Protein AF-A0A348UWI1-F1 (afdb_monomer)

Radius of gyration: 13.24 Å; Cα contacts (8 Å, |Δi|>4): 45; chains: 1; bounding box: 28×47×20 Å

Mean predicted aligned error: 5.35 Å

Secondary structure (DSSP, 8-state):
------EES----THHHHTTSS-TT--HHHHHHHHHTT-SEE----------

Structure (mmCIF, N/CA/C/O backbone):
data_AF-A0A34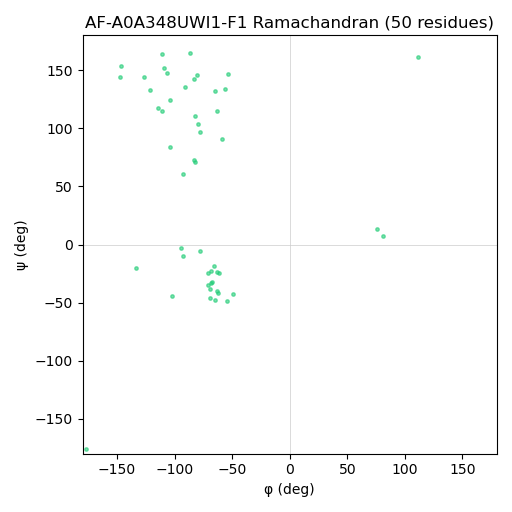8UWI1-F1
#
_entry.id   AF-A0A348UWI1-F1
#
loop_
_atom_site.group_PDB
_atom_site.id
_atom_site.type_symbol
_atom_site.label_atom_id
_atom_site.label_alt_id
_atom_site.label_comp_id
_atom_site.label_asym_id
_atom_site.label_entity_id
_atom_site.label_seq_id
_atom_site.pdbx_PDB_ins_code
_atom_site.Cartn_x
_atom_site.Cartn_y
_atom_site.Cartn_z
_atom_site.occupancy
_atom_site.B_iso_or_equiv
_atom_site.auth_seq_id
_atom_site.auth_comp_id
_atom_site.auth_asym_id
_atom_site.auth_atom_id
_atom_site.pdbx_PDB_model_num
ATOM 1 N N . MET A 1 1 ? 15.575 -21.594 -9.459 1.00 62.69 1 MET A N 1
ATOM 2 C CA . MET A 1 1 ? 14.179 -21.171 -9.687 1.00 62.69 1 MET A CA 1
ATOM 3 C C . MET A 1 1 ? 14.104 -19.686 -9.424 1.00 62.69 1 MET A C 1
ATOM 5 O O . MET A 1 1 ? 14.433 -19.282 -8.313 1.00 62.69 1 MET A O 1
ATOM 9 N N . ASP A 1 2 ? 13.675 -18.908 -10.409 1.00 82.81 2 ASP A N 1
ATOM 10 C CA . ASP A 1 2 ? 13.484 -17.468 -10.234 1.00 82.81 2 ASP A CA 1
ATOM 11 C C . ASP A 1 2 ? 12.149 -17.186 -9.536 1.00 82.81 2 ASP A C 1
ATOM 13 O O . ASP A 1 2 ? 11.177 -17.931 -9.692 1.00 82.81 2 ASP A O 1
ATOM 17 N N . ARG A 1 3 ? 12.113 -16.135 -8.711 1.00 88.25 3 ARG A N 1
ATOM 18 C CA . ARG A 1 3 ? 10.966 -15.785 -7.864 1.00 88.25 3 ARG A CA 1
ATOM 19 C C . ARG A 1 3 ? 10.331 -14.496 -8.379 1.00 88.25 3 ARG A C 1
ATOM 21 O O . ARG A 1 3 ? 10.964 -13.447 -8.338 1.00 88.25 3 ARG A O 1
ATOM 28 N N . LEU A 1 4 ? 9.087 -14.587 -8.849 1.00 93.88 4 LEU A N 1
ATOM 29 C CA . LEU A 1 4 ? 8.299 -13.443 -9.310 1.00 93.88 4 LEU A CA 1
ATOM 30 C C . LEU A 1 4 ? 7.475 -12.862 -8.153 1.00 93.88 4 LEU A C 1
ATOM 32 O O . LEU A 1 4 ? 6.839 -13.608 -7.406 1.00 93.88 4 LEU A O 1
ATOM 36 N 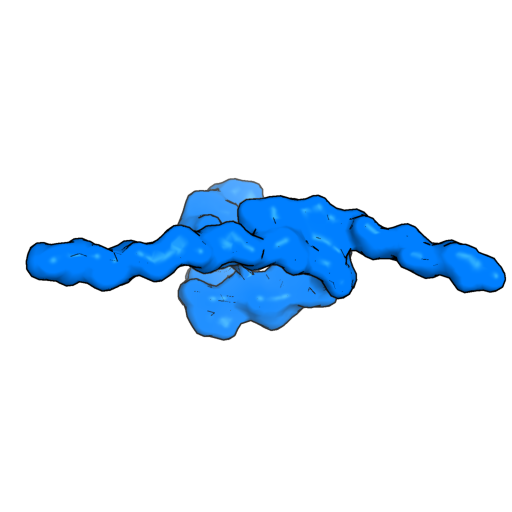N . TYR A 1 5 ? 7.458 -11.535 -8.036 1.00 95.38 5 TYR A N 1
ATOM 37 C CA . TYR A 1 5 ? 6.605 -10.808 -7.099 1.00 95.38 5 TYR A CA 1
ATOM 38 C C . TYR A 1 5 ? 5.702 -9.838 -7.857 1.00 95.38 5 TYR A C 1
ATOM 40 O O . TYR A 1 5 ? 6.173 -9.100 -8.717 1.00 95.38 5 TYR A O 1
ATOM 48 N N . ALA A 1 6 ? 4.416 -9.843 -7.511 1.00 95.81 6 ALA A N 1
ATOM 49 C CA . ALA A 1 6 ? 3.431 -8.888 -8.002 1.00 95.81 6 ALA A CA 1
ATOM 50 C C . ALA A 1 6 ? 3.063 -7.894 -6.891 1.00 95.81 6 ALA A C 1
ATOM 52 O O . ALA A 1 6 ? 3.057 -8.250 -5.706 1.00 95.81 6 ALA A O 1
ATOM 53 N N . GLY A 1 7 ? 2.763 -6.662 -7.292 1.00 96.31 7 GLY A N 1
ATOM 54 C CA . GLY A 1 7 ? 2.464 -5.537 -6.415 1.00 96.31 7 GLY A CA 1
ATOM 55 C C . GLY A 1 7 ? 2.088 -4.287 -7.208 1.00 96.31 7 GLY A C 1
ATOM 56 O O . GLY A 1 7 ? 2.014 -4.331 -8.435 1.00 96.31 7 GLY A O 1
ATOM 57 N N . THR A 1 8 ? 1.870 -3.180 -6.509 1.00 96.75 8 THR A N 1
ATOM 58 C CA . THR A 1 8 ? 1.495 -1.878 -7.074 1.00 96.75 8 THR A CA 1
ATOM 59 C C . THR A 1 8 ? 2.619 -0.849 -6.931 1.00 96.75 8 THR A C 1
ATOM 61 O O . THR A 1 8 ? 3.551 -1.022 -6.141 1.00 96.75 8 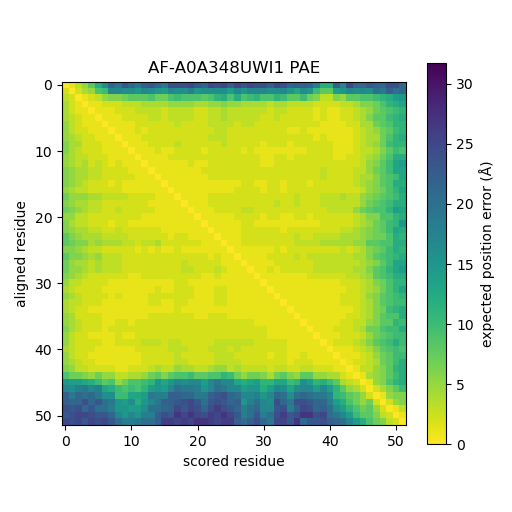THR A O 1
ATOM 64 N N . SER A 1 9 ? 2.535 0.250 -7.684 1.00 95.25 9 SER A N 1
ATOM 65 C CA . SER A 1 9 ? 3.423 1.411 -7.523 1.00 95.25 9 SER A CA 1
ATOM 66 C C . SER A 1 9 ? 2.936 2.323 -6.403 1.00 95.25 9 SER A C 1
ATOM 68 O O . SER A 1 9 ? 2.440 3.416 -6.652 1.00 95.25 9 SER A O 1
ATOM 70 N N . GLY A 1 10 ? 3.069 1.849 -5.167 1.00 94.62 10 GLY A N 1
ATOM 71 C CA . GLY A 1 10 ? 2.636 2.529 -3.952 1.00 94.62 10 GLY A CA 1
ATOM 72 C C . GLY A 1 10 ? 1.466 1.812 -3.285 1.00 94.62 10 GLY A C 1
ATOM 73 O O . GLY A 1 10 ? 0.770 1.017 -3.913 1.00 94.62 10 GLY A O 1
ATOM 74 N N . TYR A 1 11 ? 1.250 2.103 -2.003 1.00 95.31 11 TYR A N 1
ATOM 75 C CA . TYR A 1 11 ? 0.223 1.450 -1.178 1.00 95.31 11 TYR A CA 1
ATOM 76 C C . TYR A 1 11 ? -0.613 2.436 -0.340 1.00 95.31 11 TYR A C 1
ATOM 78 O O . TYR A 1 11 ? -1.705 2.100 0.112 1.00 95.31 11 TYR A O 1
ATOM 86 N N . ALA A 1 12 ? -0.129 3.655 -0.096 1.00 94.38 12 ALA A N 1
ATOM 87 C CA . ALA A 1 12 ? -0.713 4.581 0.877 1.00 94.38 12 ALA A CA 1
ATOM 88 C C . ALA A 1 12 ? -1.744 5.540 0.249 1.00 94.38 12 ALA A C 1
ATOM 90 O O . ALA A 1 12 ? -1.565 6.756 0.278 1.00 94.38 12 ALA A O 1
ATOM 91 N N . TYR A 1 13 ? -2.816 4.992 -0.326 1.00 93.62 13 TYR A N 1
ATOM 92 C CA . TYR A 1 13 ? -3.907 5.765 -0.933 1.00 93.62 13 TYR A CA 1
ATOM 93 C C . TYR A 1 13 ? -5.139 5.766 -0.020 1.00 93.62 13 TYR A C 1
ATOM 95 O O . TYR A 1 13 ? -5.646 4.706 0.347 1.00 93.62 13 TYR A O 1
ATOM 103 N N . ALA A 1 14 ? -5.650 6.941 0.359 1.00 93.19 14 ALA A N 1
ATOM 104 C CA . ALA A 1 14 ? -6.808 7.045 1.257 1.00 93.19 14 ALA A CA 1
ATOM 105 C C . ALA A 1 14 ? -8.101 6.534 0.600 1.00 93.19 14 ALA A C 1
ATOM 107 O O . ALA A 1 14 ? -8.957 5.935 1.251 1.00 93.19 14 ALA A O 1
ATOM 108 N N . GLU A 1 15 ? -8.207 6.702 -0.714 1.00 96.12 15 GLU A N 1
ATOM 109 C CA . GLU A 1 15 ? -9.313 6.255 -1.553 1.00 96.12 15 GLU A CA 1
ATOM 110 C C . GLU A 1 15 ? -9.479 4.733 -1.523 1.00 96.12 15 GLU A C 1
ATOM 112 O O . GLU A 1 15 ? -10.581 4.232 -1.723 1.00 96.12 15 GLU A O 1
ATOM 117 N N . TRP A 1 16 ? -8.417 3.983 -1.217 1.00 96.94 16 TRP A N 1
ATOM 118 C CA . TRP A 1 16 ? -8.470 2.524 -1.117 1.00 96.94 16 TRP A CA 1
ATOM 119 C C . TRP A 1 16 ? -9.300 2.039 0.075 1.00 96.94 16 TRP A C 1
ATOM 121 O O . TRP A 1 16 ? -9.842 0.936 0.026 1.00 96.94 16 TRP A O 1
ATOM 131 N N . VAL A 1 17 ? -9.478 2.872 1.107 1.00 96.75 17 VAL A N 1
ATOM 132 C CA . VAL A 1 17 ? -10.436 2.601 2.190 1.00 96.75 17 VAL A CA 1
ATOM 133 C C . VAL A 1 17 ? -11.866 2.713 1.662 1.00 96.75 17 VAL A C 1
ATOM 135 O O . VAL A 1 17 ? -12.685 1.831 1.900 1.00 96.75 17 VAL A O 1
ATOM 138 N N . ALA A 1 18 ? -12.166 3.766 0.894 1.00 95.19 18 ALA A N 1
ATOM 139 C CA . ALA A 1 18 ? -13.490 3.969 0.302 1.00 95.19 18 ALA A CA 1
ATOM 140 C C . ALA A 1 18 ? -13.816 2.925 -0.781 1.00 95.19 18 ALA A C 1
ATOM 142 O O . ALA A 1 18 ? -14.964 2.512 -0.915 1.00 95.19 18 ALA A O 1
ATOM 143 N N . ALA A 1 19 ? -12.803 2.468 -1.522 1.00 96.12 19 ALA A N 1
ATOM 144 C CA . ALA A 1 19 ? -12.921 1.418 -2.529 1.00 96.12 19 ALA A CA 1
ATOM 145 C C . ALA A 1 19 ? -12.992 -0.005 -1.936 1.00 96.12 19 ALA A C 1
ATOM 147 O O . ALA A 1 19 ? -13.179 -0.961 -2.684 1.00 96.12 19 ALA A O 1
ATOM 148 N N . GLY A 1 20 ? -12.834 -0.160 -0.615 1.00 96.44 20 GLY A N 1
ATOM 149 C CA . GLY A 1 20 ? -12.905 -1.453 0.072 1.00 96.44 20 GLY A CA 1
ATOM 150 C C . GLY A 1 20 ? -11.673 -2.348 -0.097 1.00 96.44 20 GLY A C 1
ATOM 151 O O . GLY A 1 20 ? -11.733 -3.526 0.238 1.00 96.44 20 GLY A O 1
ATOM 152 N N . VAL A 1 21 ? -10.559 -1.807 -0.598 1.00 96.69 21 VAL A N 1
ATOM 153 C CA . VAL A 1 21 ? -9.269 -2.518 -0.654 1.00 96.69 21 VAL A CA 1
ATOM 154 C C . VAL A 1 21 ? -8.679 -2.659 0.751 1.00 96.69 21 VAL A C 1
ATOM 156 O O . VAL A 1 21 ? -8.081 -3.681 1.074 1.00 96.69 21 VAL A O 1
ATOM 159 N N . TYR A 1 22 ? -8.885 -1.652 1.604 1.00 97.50 22 TYR A N 1
ATOM 160 C CA . TYR A 1 22 ? -8.540 -1.706 3.024 1.00 97.50 22 TYR A CA 1
ATOM 161 C C . TYR A 1 22 ? -9.789 -1.774 3.907 1.00 97.50 22 TYR A C 1
ATOM 163 O O . TYR A 1 22 ? -10.827 -1.219 3.536 1.00 97.50 22 TYR A O 1
ATOM 171 N N . PRO A 1 23 ? -9.696 -2.386 5.105 1.00 96.12 23 PRO A N 1
ATOM 172 C CA . PRO A 1 23 ? -10.776 -2.354 6.085 1.00 96.12 23 PRO A CA 1
ATOM 173 C C . PRO A 1 23 ? -11.245 -0.926 6.400 1.00 96.12 23 PRO A C 1
ATOM 175 O O . PRO A 1 23 ? -10.448 0.019 6.434 1.00 96.12 23 PRO A O 1
ATOM 178 N N . ALA A 1 24 ? -12.538 -0.768 6.679 1.00 96.44 24 ALA A N 1
ATOM 179 C CA . ALA A 1 24 ? -13.111 0.516 7.068 1.00 96.44 24 ALA A CA 1
ATOM 180 C C . ALA A 1 24 ? -12.397 1.096 8.304 1.00 96.44 24 ALA A C 1
ATOM 182 O O . ALA A 1 24 ? -12.161 0.394 9.286 1.00 96.44 24 ALA A O 1
ATOM 183 N N . GLY A 1 25 ? -12.056 2.387 8.252 1.00 95.00 25 GLY A N 1
ATOM 184 C CA . GLY A 1 25 ? -11.320 3.066 9.325 1.00 95.00 25 GLY A CA 1
ATOM 185 C C . GLY A 1 25 ? -9.803 2.844 9.305 1.00 95.00 25 GLY A C 1
ATOM 186 O O . GLY A 1 25 ? -9.116 3.291 10.219 1.00 95.00 25 GLY A O 1
ATOM 187 N N . THR A 1 26 ? -9.251 2.195 8.275 1.00 97.19 26 THR A N 1
ATOM 188 C CA . THR A 1 26 ? -7.793 2.065 8.126 1.00 97.19 26 THR A CA 1
ATOM 189 C C . THR A 1 26 ? -7.144 3.440 7.948 1.00 97.19 26 THR A C 1
ATOM 191 O O . THR A 1 26 ? -7.358 4.126 6.951 1.00 97.19 26 THR A O 1
ATOM 194 N N . HIS A 1 27 ? -6.318 3.840 8.914 1.00 94.81 27 HIS A N 1
ATOM 195 C CA . HIS A 1 27 ? -5.497 5.049 8.828 1.00 94.81 27 HIS A CA 1
ATOM 196 C C . HIS A 1 27 ? -4.158 4.766 8.132 1.00 94.81 27 HIS A C 1
ATOM 198 O O . HIS A 1 27 ? -3.740 3.615 8.033 1.00 94.81 27 HIS A O 1
ATOM 204 N N . ALA A 1 28 ? -3.446 5.816 7.704 1.00 91.44 28 ALA A N 1
ATOM 205 C CA . ALA A 1 28 ? -2.193 5.704 6.945 1.00 91.44 28 ALA A CA 1
ATOM 206 C C . ALA A 1 28 ? -1.162 4.741 7.570 1.00 91.44 28 ALA A C 1
ATOM 208 O O . ALA A 1 28 ? -0.582 3.917 6.868 1.00 91.44 28 ALA A O 1
ATOM 209 N N . ALA A 1 29 ? -0.990 4.779 8.897 1.00 94.06 29 ALA A N 1
ATOM 210 C CA . ALA A 1 29 ? -0.073 3.886 9.612 1.00 94.06 29 ALA A CA 1
ATOM 211 C C . ALA A 1 29 ? -0.453 2.391 9.516 1.00 94.06 29 ALA A C 1
ATOM 213 O O . ALA A 1 29 ? 0.410 1.529 9.656 1.00 94.06 29 ALA A O 1
ATOM 214 N N . GLY A 1 30 ? -1.728 2.079 9.267 1.00 96.69 30 GLY A N 1
ATOM 215 C CA . GLY A 1 30 ? -2.241 0.718 9.096 1.00 96.69 30 GLY A CA 1
ATOM 216 C C . GLY A 1 30 ? -2.270 0.227 7.646 1.00 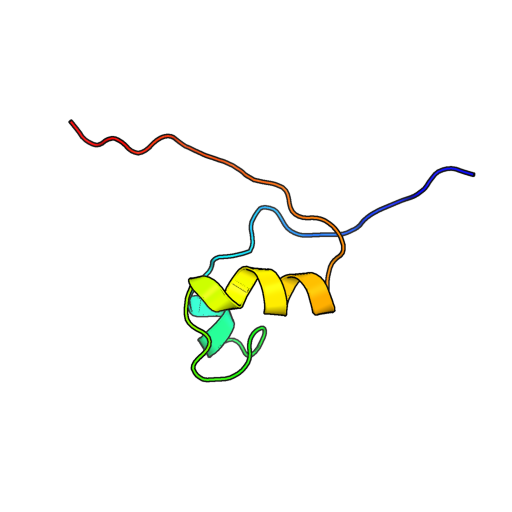96.69 30 GLY A C 1
ATOM 217 O O . GLY A 1 30 ? -2.479 -0.962 7.420 1.00 96.69 30 GLY A O 1
ATOM 218 N N . MET A 1 31 ? -2.027 1.100 6.663 1.00 97.25 31 MET A N 1
ATOM 219 C CA . MET A 1 31 ? -2.127 0.729 5.246 1.00 97.25 31 MET A CA 1
ATOM 220 C C . MET A 1 31 ? -1.025 -0.235 4.808 1.00 97.25 31 MET A C 1
ATOM 222 O O . MET A 1 31 ? -1.309 -1.153 4.051 1.00 97.25 31 MET A O 1
ATOM 226 N N . LE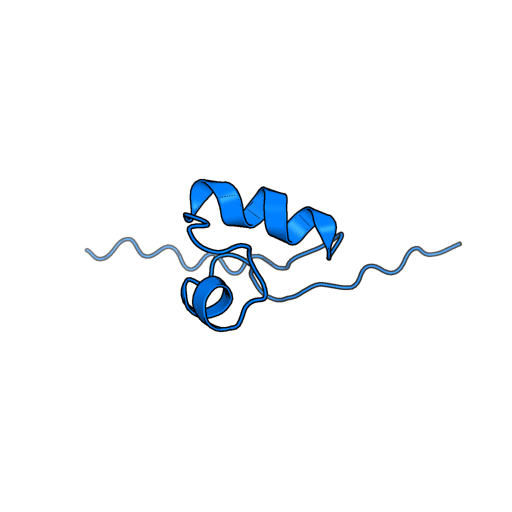U A 1 32 ? 0.215 -0.079 5.291 1.00 97.06 32 LEU A N 1
ATOM 227 C CA . LEU A 1 32 ? 1.297 -1.004 4.930 1.00 97.06 32 LEU A CA 1
ATOM 228 C C . LEU A 1 32 ? 1.050 -2.431 5.461 1.00 97.06 32 LEU A C 1
ATOM 230 O O . LEU A 1 32 ? 1.161 -3.364 4.666 1.00 97.06 32 LEU A O 1
ATOM 234 N N . PRO A 1 33 ? 0.684 -2.633 6.746 1.00 97.62 33 PRO A N 1
ATOM 235 C CA . PRO A 1 33 ? 0.265 -3.946 7.232 1.00 97.62 33 PRO A CA 1
ATOM 236 C C . PRO A 1 33 ? -0.875 -4.556 6.410 1.00 97.62 33 PRO A C 1
ATOM 238 O O . PRO A 1 33 ? -0.740 -5.687 5.958 1.00 97.62 33 PRO A O 1
ATOM 241 N N . ALA A 1 34 ? -1.945 -3.795 6.149 1.00 97.44 34 ALA A N 1
ATOM 242 C CA . ALA A 1 34 ? -3.085 -4.281 5.370 1.00 97.44 34 ALA A CA 1
ATOM 243 C C . ALA A 1 34 ? -2.694 -4.634 3.922 1.00 97.44 34 ALA A C 1
ATOM 245 O O . ALA A 1 34 ? -3.116 -5.650 3.380 1.00 97.44 34 ALA A O 1
ATOM 246 N N . TYR A 1 35 ? -1.833 -3.832 3.295 1.00 97.88 35 TYR A N 1
ATOM 247 C CA . TYR A 1 35 ? -1.313 -4.098 1.956 1.00 97.88 35 TYR A CA 1
ATOM 248 C C . TYR A 1 35 ? -0.496 -5.397 1.890 1.00 97.88 35 TYR A C 1
ATOM 250 O O . TYR A 1 35 ? -0.640 -6.178 0.945 1.00 97.88 35 TYR A O 1
ATOM 258 N N . ALA A 1 36 ? 0.339 -5.647 2.903 1.00 97.44 36 ALA A N 1
ATOM 259 C CA . ALA A 1 36 ? 1.217 -6.813 2.970 1.00 97.44 36 ALA A CA 1
ATOM 260 C C . ALA A 1 36 ? 0.460 -8.150 3.089 1.00 97.44 36 ALA A C 1
ATOM 262 O O . ALA A 1 36 ? 1.023 -9.202 2.776 1.00 97.44 36 ALA A O 1
ATOM 263 N N . GLU A 1 37 ? -0.812 -8.122 3.499 1.00 97.19 37 GLU A N 1
ATOM 264 C CA . GLU A 1 37 ? -1.692 -9.297 3.492 1.00 97.19 37 GLU A CA 1
ATOM 265 C C . GLU A 1 37 ? -2.089 -9.720 2.065 1.00 97.19 37 GLU A C 1
ATOM 267 O O . GLU A 1 37 ? -2.365 -10.896 1.826 1.00 97.19 37 GLU A O 1
ATOM 272 N N . MET A 1 38 ? -2.066 -8.791 1.101 1.00 96.38 38 MET A N 1
ATOM 273 C CA . MET A 1 38 ? -2.460 -9.026 -0.294 1.00 96.38 38 MET A CA 1
ATOM 274 C C . MET A 1 38 ? -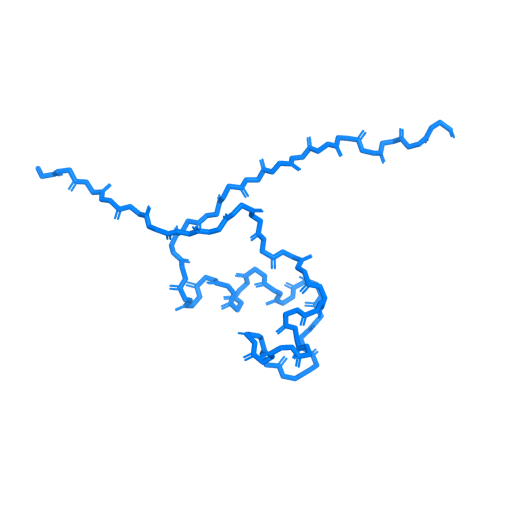1.260 -9.182 -1.232 1.00 96.38 38 MET A C 1
ATOM 276 O O . MET A 1 38 ? -1.232 -10.082 -2.074 1.00 96.38 38 MET A O 1
ATOM 280 N N . PHE A 1 39 ? -0.252 -8.318 -1.091 1.00 97.00 39 PHE A N 1
A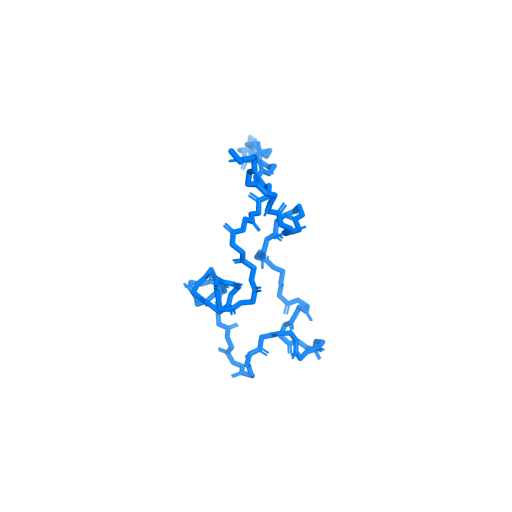TOM 281 C CA . PHE A 1 39 ? 0.890 -8.247 -2.000 1.00 97.00 39 PHE A CA 1
ATOM 282 C C . PHE A 1 39 ? 2.216 -8.335 -1.251 1.00 97.00 39 PHE A C 1
ATOM 284 O O . PHE A 1 39 ? 2.396 -7.789 -0.168 1.00 97.00 39 PHE A O 1
ATOM 291 N N . LYS A 1 40 ? 3.193 -8.999 -1.875 1.00 95.75 40 LYS A N 1
ATOM 292 C CA . LYS A 1 40 ? 4.532 -9.208 -1.296 1.00 95.75 40 LYS A CA 1
ATOM 293 C C . LYS A 1 40 ? 5.558 -8.163 -1.733 1.00 95.75 40 LYS A C 1
ATOM 295 O O . LYS A 1 40 ? 6.705 -8.227 -1.301 1.00 95.75 40 LYS A O 1
ATOM 300 N N . ALA A 1 41 ? 5.165 -7.244 -2.610 1.00 96.69 41 ALA A N 1
ATOM 301 C CA . ALA A 1 41 ? 6.011 -6.178 -3.120 1.00 96.69 41 ALA A CA 1
ATOM 302 C C . ALA A 1 41 ? 5.184 -4.914 -3.375 1.00 96.69 41 ALA A C 1
ATOM 304 O O . ALA A 1 41 ? 3.984 -4.983 -3.629 1.00 96.69 41 ALA A O 1
ATOM 305 N N . THR A 1 42 ? 5.840 -3.762 -3.318 1.00 96.50 42 THR A N 1
ATOM 306 C CA . THR A 1 42 ? 5.342 -2.471 -3.803 1.00 96.50 42 THR A CA 1
ATOM 307 C C . THR A 1 42 ? 6.547 -1.692 -4.300 1.00 96.50 42 THR A C 1
ATOM 309 O O . THR A 1 42 ? 7.627 -1.777 -3.715 1.00 96.50 42 THR A O 1
ATOM 312 N N . GLU A 1 43 ? 6.372 -0.925 -5.363 1.00 95.50 43 GLU A N 1
ATOM 313 C CA . GLU A 1 43 ? 7.352 0.080 -5.757 1.00 95.50 43 GLU A CA 1
ATOM 314 C C . GLU A 1 43 ? 7.102 1.356 -4.943 1.00 95.50 43 GLU A C 1
ATOM 316 O O . GLU A 1 43 ? 5.956 1.694 -4.638 1.00 95.50 43 GLU A O 1
ATOM 321 N N . LEU A 1 44 ? 8.171 2.040 -4.537 1.00 91.38 44 LEU A N 1
ATOM 322 C CA . LEU A 1 44 ? 8.091 3.307 -3.818 1.00 91.38 44 LEU A CA 1
ATOM 323 C C . LEU A 1 44 ? 8.670 4.409 -4.692 1.00 91.38 44 LEU A C 1
ATOM 325 O O . LEU A 1 44 ? 9.862 4.416 -4.982 1.00 91.38 44 LEU A O 1
ATOM 329 N N . ASN A 1 45 ? 7.824 5.368 -5.048 1.00 83.06 45 ASN A N 1
ATOM 330 C CA . ASN A 1 45 ? 8.224 6.568 -5.766 1.00 83.06 45 ASN A CA 1
ATOM 331 C C . ASN A 1 45 ? 8.257 7.736 -4.773 1.00 83.06 45 ASN A C 1
ATOM 333 O O . ASN A 1 45 ? 7.281 8.464 -4.610 1.00 83.06 45 ASN A O 1
ATOM 337 N N . TYR A 1 46 ? 9.372 7.878 -4.051 1.00 69.50 46 TYR A N 1
ATOM 338 C CA . TYR A 1 46 ? 9.597 9.029 -3.176 1.00 69.50 46 TYR A CA 1
ATOM 339 C C . TYR A 1 46 ? 10.005 10.243 -4.013 1.00 69.50 46 TYR A C 1
ATOM 341 O O . TYR A 1 46 ? 11.175 10.432 -4.339 1.00 69.50 46 TYR A O 1
ATOM 349 N N . THR A 1 47 ? 9.047 11.107 -4.330 1.00 62.62 47 THR A N 1
ATOM 350 C CA . THR A 1 47 ? 9.346 12.494 -4.691 1.00 62.62 47 THR A CA 1
ATOM 351 C C . THR A 1 47 ? 9.505 13.265 -3.387 1.00 62.62 47 THR A C 1
ATOM 353 O O . THR A 1 47 ? 8.535 13.420 -2.646 1.00 62.62 47 THR A O 1
ATOM 356 N N . TRP A 1 48 ? 10.720 13.695 -3.054 1.00 54.69 48 TRP A N 1
ATOM 357 C CA . TRP A 1 48 ? 10.987 14.546 -1.892 1.00 54.69 48 TRP A CA 1
ATOM 358 C C . TRP A 1 48 ? 10.189 15.857 -2.028 1.00 54.69 48 TRP A C 1
ATOM 360 O O . TRP A 1 48 ? 10.658 16.822 -2.621 1.00 54.69 48 TRP A O 1
ATOM 370 N N . TYR A 1 49 ? 8.964 15.910 -1.503 1.00 60.97 49 TYR A N 1
ATOM 371 C CA . TYR A 1 49 ? 8.225 17.161 -1.337 1.00 60.97 49 TYR A CA 1
ATOM 372 C C . TYR A 1 49 ? 8.697 17.820 -0.034 1.00 60.97 49 TYR A C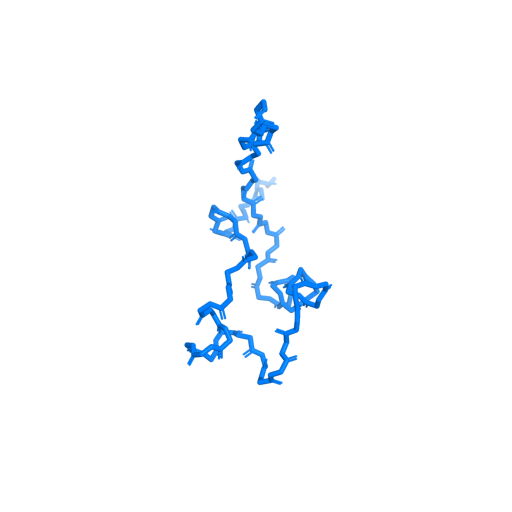 1
ATOM 374 O O . TYR A 1 49 ? 7.987 17.841 0.967 1.00 60.97 49 TYR A O 1
ATOM 382 N N . GLN A 1 50 ? 9.917 18.365 -0.033 1.00 50.53 50 GLN A N 1
ATOM 383 C CA . GLN A 1 50 ? 10.096 19.630 0.675 1.00 50.53 50 GLN A CA 1
ATOM 384 C C . GLN A 1 50 ? 9.573 20.707 -0.271 1.00 50.53 50 GLN A C 1
ATOM 386 O O . GLN A 1 50 ? 10.226 21.039 -1.258 1.00 50.53 50 GLN A O 1
ATOM 391 N N . MET A 1 51 ? 8.374 21.219 0.003 1.00 42.69 51 MET A N 1
ATOM 392 C CA . MET A 1 51 ? 8.034 22.550 -0.493 1.00 42.69 51 MET A CA 1
ATOM 393 C C . MET A 1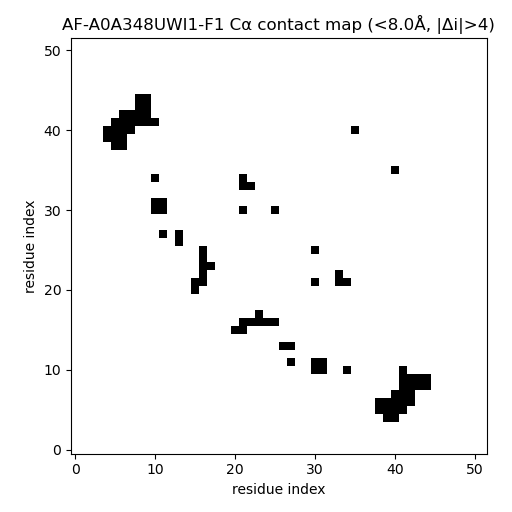 51 ? 8.982 23.547 0.201 1.00 42.69 51 MET A C 1
ATOM 395 O O . MET A 1 51 ? 9.165 23.403 1.416 1.00 42.69 51 MET A O 1
ATOM 399 N N . PRO A 1 52 ? 9.632 24.474 -0.529 1.00 56.34 52 PRO A N 1
ATOM 400 C CA . PRO A 1 52 ? 10.339 25.588 0.095 1.00 56.34 52 PRO A CA 1
ATOM 401 C C . PRO A 1 52 ? 9.380 26.490 0.881 1.00 56.34 52 PRO A C 1
ATOM 403 O O . PRO A 1 52 ? 8.178 26.537 0.525 1.00 56.34 52 PRO A O 1
#

pLDDT: mean 89.29, std 14.21, range [42.69, 97.88]

Solvent-accessible surface area (backbone atoms only — not comparable to full-atom values): 3582 Å² total; per-residue (Å²): 135,88,86,88,77,59,62,42,88,49,72,86,54,75,64,37,34,79,70,61,77,36,62,85,88,62,46,76,89,47,32,62,65,60,46,55,77,79,28,89,42,64,44,81,84,84,74,84,79,73,75,131

Sequence (52 aa):
MDRLYAGTSGYAYAEWVAAGVYPAGTHAAGMLPAYAEMFKATELNYTWYQMP

Foldseek 3Di:
DDDDWDDEQDFQDPCCLVVVLAPNPDDSVRRVVSRVVPGVDYHYDDDPPPDD